Protein AF-A0A821JDI3-F1 (afdb_monomer)

Structure (mmCIF, N/CA/C/O backbone):
data_AF-A0A821JDI3-F1
#
_entry.id   AF-A0A821JDI3-F1
#
loop_
_atom_site.group_PDB
_atom_site.id
_atom_site.type_symbol
_atom_site.label_atom_id
_atom_site.label_alt_id
_atom_site.label_comp_id
_atom_site.label_asym_id
_atom_site.label_entity_id
_atom_site.label_seq_id
_atom_site.pdbx_PDB_ins_code
_atom_site.Cartn_x
_atom_site.Cartn_y
_atom_site.Cartn_z
_atom_site.occupancy
_atom_site.B_iso_or_equiv
_atom_site.auth_seq_id
_atom_site.auth_comp_id
_atom_site.auth_asym_id
_atom_site.auth_atom_id
_atom_site.pdbx_PDB_model_num
ATOM 1 N N . GLU A 1 1 ? 17.490 -10.812 -9.935 1.00 85.62 1 GLU A N 1
ATOM 2 C CA . GLU A 1 1 ? 16.497 -11.794 -10.433 1.00 85.62 1 GLU A CA 1
ATOM 3 C C . GLU A 1 1 ? 15.049 -11.310 -10.429 1.00 85.62 1 GLU A C 1
ATOM 5 O O . GLU A 1 1 ? 14.567 -10.957 -11.497 1.00 85.62 1 GLU A O 1
ATOM 10 N N . PHE A 1 2 ? 14.347 -11.215 -9.292 1.00 91.81 2 PHE A N 1
ATOM 11 C CA . PHE A 1 2 ? 12.901 -10.908 -9.297 1.00 91.81 2 PHE A CA 1
ATOM 12 C C . PHE A 1 2 ? 12.524 -9.568 -9.961 1.00 91.81 2 PHE A C 1
ATOM 14 O O . PHE A 1 2 ? 11.747 -9.547 -10.909 1.00 91.81 2 PHE A O 1
ATOM 21 N N . VAL A 1 3 ? 13.094 -8.445 -9.501 1.00 94.00 3 VAL A N 1
ATOM 22 C CA . VAL A 1 3 ? 12.748 -7.106 -10.031 1.00 94.00 3 VAL A CA 1
ATOM 23 C C . VAL A 1 3 ? 13.109 -6.976 -11.513 1.00 94.00 3 VAL A C 1
ATOM 25 O O . VAL A 1 3 ? 12.414 -6.294 -12.255 1.00 94.00 3 VAL A O 1
ATOM 28 N N . LYS A 1 4 ? 14.171 -7.660 -11.953 1.00 94.75 4 LYS A N 1
ATOM 29 C CA . LYS A 1 4 ? 14.569 -7.708 -13.363 1.00 94.75 4 LYS A CA 1
ATOM 30 C C . LYS A 1 4 ? 13.475 -8.371 -14.207 1.00 94.75 4 LYS A C 1
ATOM 32 O O . LYS A 1 4 ? 12.970 -7.734 -15.122 1.00 94.75 4 LYS A O 1
ATOM 37 N N . ARG A 1 5 ? 13.033 -9.573 -13.817 1.00 95.62 5 ARG A N 1
ATOM 38 C CA . ARG A 1 5 ? 11.933 -10.288 -14.490 1.00 95.62 5 ARG A CA 1
ATOM 39 C C . ARG A 1 5 ? 10.627 -9.500 -14.478 1.00 95.62 5 ARG A C 1
ATOM 41 O O . ARG A 1 5 ? 9.938 -9.438 -15.487 1.00 95.62 5 ARG A O 1
ATOM 48 N N . LEU A 1 6 ? 10.303 -8.853 -13.357 1.00 94.31 6 LEU A N 1
ATOM 49 C CA . LEU A 1 6 ? 9.137 -7.972 -13.266 1.00 94.31 6 LEU A CA 1
ATOM 50 C C . LEU A 1 6 ? 9.202 -6.864 -14.325 1.00 94.31 6 LEU A C 1
ATOM 52 O O . LEU A 1 6 ? 8.225 -6.632 -15.029 1.00 94.31 6 LEU A O 1
ATOM 56 N N . ARG A 1 7 ? 10.351 -6.193 -14.451 1.00 95.19 7 ARG A N 1
ATOM 57 C CA . ARG A 1 7 ? 10.542 -5.123 -15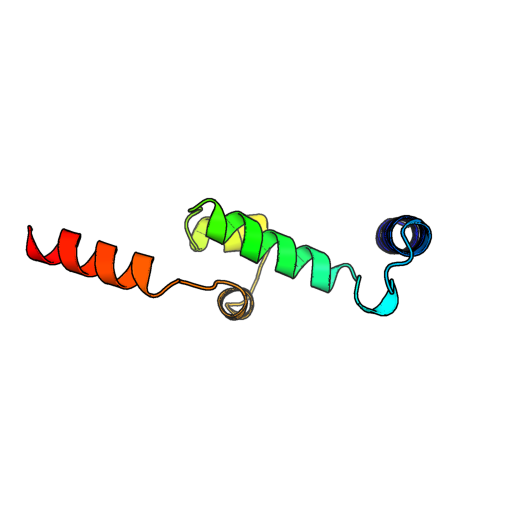.437 1.00 95.19 7 ARG A CA 1
ATOM 58 C C . ARG A 1 7 ? 10.456 -5.633 -16.870 1.00 95.19 7 ARG A C 1
ATOM 60 O O . ARG A 1 7 ? 9.835 -4.960 -17.680 1.00 95.19 7 ARG A O 1
ATOM 67 N N . GLU A 1 8 ? 11.021 -6.802 -17.164 1.00 96.31 8 GLU A N 1
ATOM 68 C CA . GLU A 1 8 ? 10.931 -7.442 -18.486 1.00 96.31 8 GLU A CA 1
ATOM 69 C C . GLU A 1 8 ? 9.470 -7.708 -18.877 1.00 96.31 8 GLU A C 1
ATOM 71 O O . GLU A 1 8 ? 9.036 -7.310 -19.958 1.00 96.31 8 GLU A O 1
ATOM 76 N N . VAL A 1 9 ? 8.683 -8.291 -17.966 1.00 95.56 9 VAL A N 1
ATOM 77 C CA . VAL A 1 9 ? 7.252 -8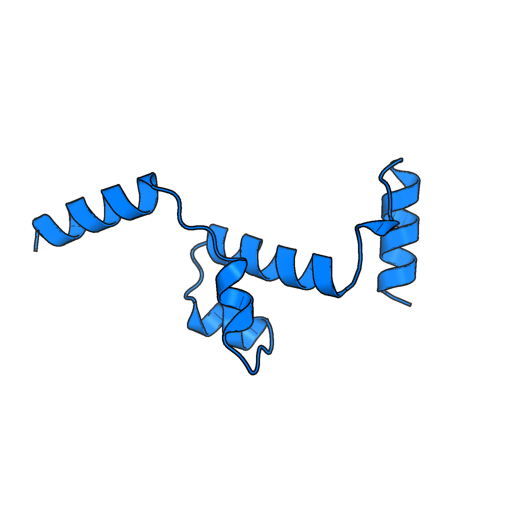.548 -18.189 1.00 95.56 9 VAL A CA 1
ATOM 78 C C . VAL A 1 9 ? 6.485 -7.240 -18.376 1.00 95.56 9 VAL A C 1
ATOM 80 O O . VAL A 1 9 ? 5.768 -7.091 -19.358 1.00 95.56 9 VAL A O 1
ATOM 83 N N . VAL A 1 10 ? 6.665 -6.258 -17.490 1.00 94.75 10 VAL A N 1
ATOM 84 C CA . VAL A 1 10 ? 5.996 -4.948 -17.595 1.00 94.75 10 VAL A CA 1
ATOM 85 C C . VAL A 1 10 ? 6.342 -4.250 -18.918 1.00 94.75 10 VAL A C 1
ATOM 87 O O . VAL A 1 10 ? 5.450 -3.732 -19.591 1.00 94.75 10 VAL A O 1
ATOM 90 N N . SER A 1 11 ? 7.609 -4.298 -19.337 1.00 96.12 11 SER A N 1
ATOM 91 C CA . SE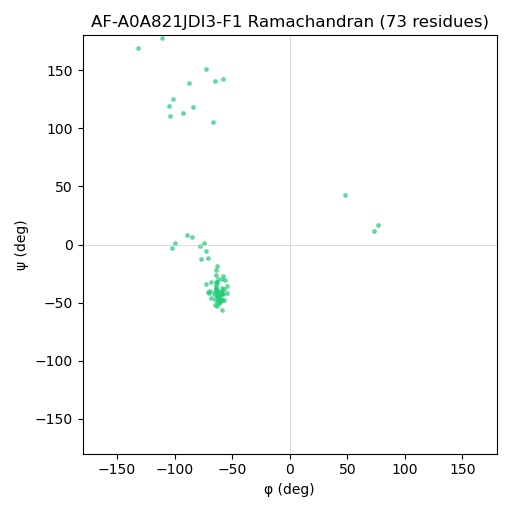R A 1 11 ? 8.055 -3.753 -20.622 1.00 96.12 11 SER A CA 1
ATOM 92 C C . SER A 1 11 ? 7.436 -4.470 -21.822 1.00 96.12 11 SER A C 1
ATOM 94 O O . SER A 1 11 ? 7.116 -3.803 -22.803 1.00 96.12 11 SER A O 1
ATOM 96 N N . SER A 1 12 ? 7.199 -5.785 -21.751 1.00 96.81 12 SER A N 1
ATOM 97 C CA . SER A 1 12 ? 6.515 -6.521 -22.830 1.00 96.81 12 SER A CA 1
ATOM 98 C C . SER A 1 12 ? 5.063 -6.080 -23.059 1.00 96.81 12 SER A C 1
ATOM 100 O O . SER A 1 12 ? 4.553 -6.225 -24.164 1.00 96.81 12 SER A O 1
ATOM 102 N N . PHE A 1 13 ? 4.423 -5.462 -22.060 1.00 96.25 13 PHE A N 1
ATOM 103 C CA . PHE A 1 13 ? 3.091 -4.857 -22.183 1.00 96.25 13 PHE A CA 1
ATOM 104 C C . PHE A 1 13 ? 3.126 -3.385 -22.631 1.00 96.25 13 PHE A C 1
ATOM 106 O O . PHE A 1 13 ? 2.101 -2.708 -22.592 1.00 96.25 13 PHE A O 1
ATOM 113 N N . GLY A 1 14 ? 4.292 -2.854 -23.020 1.00 95.88 14 GLY A N 1
ATOM 114 C CA . GLY A 1 14 ? 4.449 -1.449 -23.415 1.00 95.88 14 GLY A CA 1
ATOM 115 C C . GLY A 1 14 ? 4.389 -0.458 -22.246 1.00 95.88 14 GLY A C 1
ATOM 116 O O . GLY A 1 14 ? 4.297 0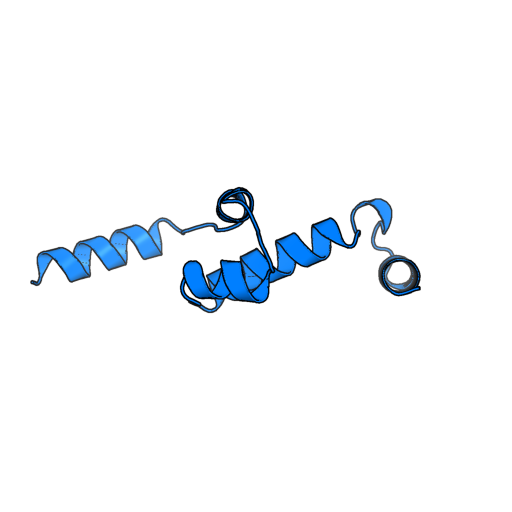.749 -22.459 1.00 95.88 14 GLY A O 1
ATOM 117 N N . ILE A 1 15 ? 4.452 -0.942 -21.003 1.00 95.06 15 ILE A N 1
ATOM 118 C CA . ILE A 1 15 ? 4.436 -0.102 -19.805 1.00 95.06 15 ILE A CA 1
ATOM 119 C C . ILE A 1 15 ? 5.872 0.319 -19.467 1.00 95.06 15 ILE A C 1
ATOM 121 O O . ILE A 1 15 ? 6.810 -0.481 -19.523 1.00 95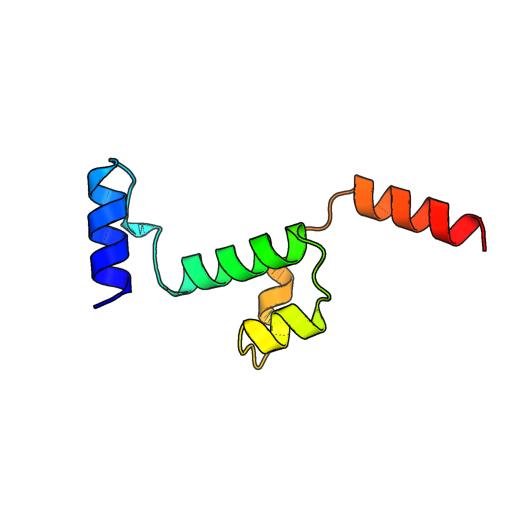.06 15 ILE A O 1
ATOM 125 N N . ASN A 1 16 ? 6.059 1.580 -19.064 1.00 94.25 16 ASN A N 1
ATOM 126 C CA . ASN A 1 16 ? 7.368 2.072 -18.639 1.00 94.25 16 ASN A CA 1
ATOM 127 C C . ASN A 1 16 ? 7.817 1.383 -17.337 1.00 94.25 16 ASN A C 1
ATOM 129 O O . ASN A 1 16 ? 7.352 1.696 -16.238 1.00 94.25 16 ASN A O 1
ATOM 133 N N . SER A 1 17 ? 8.770 0.461 -17.463 1.00 94.12 17 SER A N 1
ATOM 134 C CA . SER A 1 17 ? 9.284 -0.359 -16.366 1.00 94.12 17 SER A CA 1
ATOM 135 C C . SER A 1 17 ? 10.142 0.413 -15.355 1.00 94.12 17 SER A C 1
ATOM 137 O O . SER A 1 17 ? 10.380 -0.089 -14.254 1.00 94.12 17 SER A O 1
ATOM 139 N N . SER A 1 18 ? 10.543 1.654 -15.657 1.00 91.81 18 SER A N 1
ATOM 140 C CA . SER A 1 18 ? 11.333 2.503 -14.750 1.00 91.81 18 SER A CA 1
ATOM 141 C C . SER A 1 18 ? 10.587 2.828 -13.454 1.00 91.81 18 SER A C 1
ATOM 143 O O . SER A 1 18 ? 11.207 2.956 -12.399 1.00 91.81 18 SER A O 1
ATOM 145 N N . PHE A 1 19 ? 9.252 2.884 -13.509 1.00 90.12 19 PHE A N 1
ATOM 146 C CA . PHE A 1 19 ? 8.406 3.117 -12.335 1.00 90.12 19 PHE A CA 1
ATOM 147 C C . PHE A 1 19 ? 8.251 1.879 -11.440 1.00 90.12 19 PHE A C 1
ATOM 149 O O . PHE A 1 19 ? 7.809 1.996 -10.296 1.00 90.12 19 PHE A O 1
ATOM 156 N N . TYR A 1 20 ? 8.651 0.698 -11.921 1.00 92.38 20 TYR A N 1
ATOM 157 C CA . TYR A 1 20 ? 8.455 -0.570 -11.230 1.00 92.38 20 TYR A CA 1
ATOM 158 C C . TYR A 1 20 ? 9.768 -1.043 -10.603 1.00 92.38 20 TYR A C 1
ATOM 160 O O . TYR A 1 20 ? 10.740 -1.419 -11.258 1.00 92.38 20 TYR A O 1
ATOM 168 N N . SER A 1 21 ? 9.803 -1.004 -9.279 1.00 93.25 21 SER A N 1
ATOM 169 C CA . SER A 1 21 ? 10.881 -1.492 -8.420 1.00 93.25 21 SER A CA 1
ATOM 170 C C . SER A 1 21 ? 10.321 -2.363 -7.294 1.00 93.25 21 SER A C 1
ATOM 172 O O . SER A 1 21 ? 9.116 -2.362 -7.027 1.00 93.25 21 SER A O 1
ATOM 174 N N . GLY A 1 22 ? 11.197 -3.057 -6.564 1.00 91.94 22 GLY A N 1
ATOM 175 C CA . GLY A 1 22 ? 10.785 -3.774 -5.352 1.00 91.94 22 GLY A CA 1
ATOM 176 C C . GLY A 1 22 ? 10.073 -2.863 -4.341 1.00 91.94 22 GLY A C 1
ATOM 177 O O . GLY A 1 22 ? 9.093 -3.276 -3.726 1.00 91.94 22 GLY A O 1
ATOM 178 N N . HIS A 1 23 ? 10.498 -1.598 -4.234 1.00 90.75 23 HIS A N 1
ATOM 179 C CA . HIS A 1 23 ? 9.843 -0.607 -3.375 1.00 90.75 23 HIS A CA 1
ATOM 180 C C . HIS A 1 23 ? 8.422 -0.283 -3.844 1.00 90.75 23 HIS A C 1
ATOM 182 O O . HIS A 1 23 ? 7.492 -0.338 -3.044 1.00 90.75 23 HIS A O 1
ATOM 188 N N . SER A 1 24 ? 8.227 -0.029 -5.144 1.00 92.06 24 SER A N 1
ATOM 189 C CA . SER A 1 24 ? 6.889 0.229 -5.705 1.00 92.06 24 SER A CA 1
ATOM 190 C C . SER A 1 24 ? 5.927 -0.943 -5.480 1.00 92.06 24 SER A C 1
ATOM 192 O O . SER A 1 24 ? 4.766 -0.734 -5.138 1.00 92.06 24 SER A O 1
ATOM 194 N N . LEU A 1 25 ? 6.424 -2.182 -5.575 1.00 91.31 25 LEU A N 1
ATOM 195 C CA . LEU A 1 25 ? 5.619 -3.373 -5.335 1.00 91.31 25 LEU A CA 1
ATOM 196 C C . LEU A 1 25 ? 5.241 -3.497 -3.855 1.00 91.31 25 LEU A C 1
ATOM 198 O O 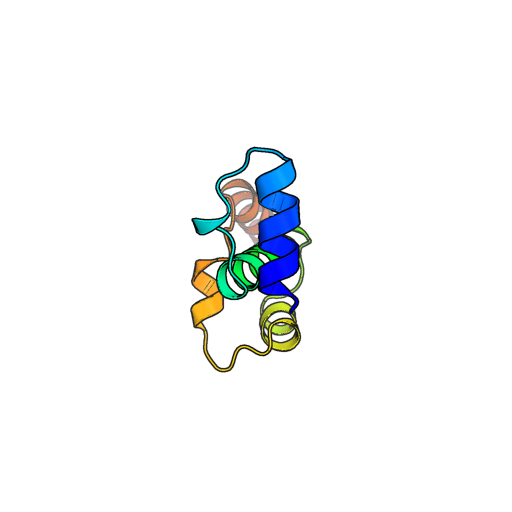. LEU A 1 25 ? 4.103 -3.825 -3.533 1.00 91.31 25 LEU A O 1
ATOM 202 N N . ARG A 1 26 ? 6.170 -3.175 -2.946 1.00 92.19 26 ARG A N 1
ATOM 203 C CA . ARG A 1 26 ? 5.908 -3.155 -1.501 1.00 92.19 26 ARG A CA 1
ATOM 204 C C . ARG A 1 26 ? 4.874 -2.091 -1.124 1.00 92.19 26 ARG A C 1
ATOM 206 O O . ARG A 1 26 ? 4.022 -2.356 -0.281 1.00 92.19 26 ARG A O 1
ATOM 213 N N . ILE A 1 27 ? 4.911 -0.923 -1.768 1.00 92.69 27 ILE A N 1
ATOM 214 C CA . ILE A 1 27 ? 3.862 0.101 -1.647 1.00 92.69 27 ILE A CA 1
ATOM 215 C C . ILE A 1 27 ? 2.522 -0.458 -2.133 1.00 92.69 27 ILE A C 1
ATOM 217 O O . ILE A 1 27 ? 1.536 -0.401 -1.401 1.00 92.69 27 ILE A O 1
ATOM 221 N N . GLY A 1 28 ? 2.495 -1.056 -3.328 1.00 93.12 28 GLY A N 1
ATOM 222 C CA . GLY A 1 28 ? 1.289 -1.661 -3.894 1.00 93.12 28 GLY A CA 1
ATOM 223 C C . GLY A 1 28 ? 0.684 -2.742 -2.993 1.00 93.12 28 GLY A C 1
ATOM 224 O O . GLY A 1 28 ? -0.536 -2.792 -2.832 1.00 93.12 28 GLY A O 1
ATOM 225 N N . ALA A 1 29 ? 1.520 -3.548 -2.335 1.00 93.75 29 ALA A N 1
ATOM 226 C CA . ALA A 1 29 ? 1.080 -4.539 -1.356 1.00 93.75 29 ALA A CA 1
ATOM 227 C C . ALA A 1 29 ? 0.404 -3.891 -0.134 1.00 93.75 29 ALA A C 1
ATOM 229 O O . ALA A 1 29 ? -0.665 -4.341 0.277 1.00 93.75 29 ALA A O 1
ATOM 230 N N . VAL A 1 30 ? 0.972 -2.804 0.408 1.00 95.56 30 VAL A N 1
ATOM 231 C CA . VAL A 1 30 ? 0.363 -2.039 1.514 1.00 95.56 30 VAL A CA 1
ATOM 232 C C . VAL A 1 30 ? -0.996 -1.475 1.101 1.00 95.56 30 VAL A C 1
ATOM 234 O O . VAL A 1 30 ? -1.982 -1.670 1.811 1.00 95.56 30 VAL A O 1
ATOM 237 N N . SER A 1 31 ? -1.072 -0.823 -0.061 1.00 94.00 31 SER A N 1
ATOM 238 C CA . SER A 1 31 ? -2.318 -0.237 -0.562 1.00 94.00 31 SER A CA 1
ATOM 239 C C . SER A 1 31 ? -3.390 -1.296 -0.843 1.00 94.00 31 SER A C 1
ATOM 241 O O . SER A 1 31 ? -4.563 -1.068 -0.556 1.00 94.00 31 SER A O 1
ATOM 243 N N . THR A 1 32 ? -3.005 -2.461 -1.367 1.00 94.38 32 THR A N 1
ATOM 244 C CA . THR A 1 32 ? -3.931 -3.573 -1.640 1.00 94.38 32 THR A CA 1
ATOM 245 C C . THR A 1 32 ? -4.469 -4.179 -0.346 1.00 94.38 32 THR A C 1
ATOM 247 O O . THR A 1 32 ? -5.678 -4.345 -0.210 1.00 94.38 32 THR A O 1
ATOM 250 N N . ALA A 1 33 ? -3.602 -4.441 0.636 1.00 94.06 33 ALA A N 1
ATOM 251 C CA . ALA A 1 33 ? -4.016 -4.969 1.933 1.00 94.06 33 ALA A CA 1
ATOM 252 C C . ALA A 1 33 ? -4.947 -3.998 2.681 1.00 94.06 33 ALA A C 1
ATOM 254 O O . ALA A 1 33 ? -5.953 -4.420 3.247 1.00 94.06 33 ALA A O 1
ATOM 255 N N . ALA A 1 34 ? -4.660 -2.693 2.624 1.00 92.94 34 ALA A N 1
ATOM 256 C CA . ALA A 1 34 ? -5.530 -1.671 3.201 1.00 92.94 34 ALA A CA 1
ATOM 257 C C . ALA A 1 34 ? -6.915 -1.646 2.536 1.00 92.94 34 ALA A C 1
ATOM 259 O O . ALA A 1 34 ? -7.927 -1.611 3.232 1.00 92.94 34 ALA A O 1
ATOM 260 N N . LYS A 1 35 ? -6.975 -1.719 1.199 1.00 90.50 35 LYS A N 1
ATOM 261 C CA . LYS A 1 35 ? -8.245 -1.798 0.454 1.00 90.50 35 LYS A CA 1
ATOM 262 C C . LYS A 1 35 ? -9.042 -3.064 0.767 1.00 90.50 35 LYS A C 1
ATOM 264 O O . LYS A 1 35 ? -10.264 -3.015 0.767 1.00 90.50 35 LYS A O 1
ATOM 269 N N . ALA A 1 36 ? -8.361 -4.169 1.060 1.00 91.75 36 ALA A N 1
ATOM 270 C CA . ALA A 1 36 ? -8.984 -5.410 1.514 1.00 91.75 36 ALA A CA 1
ATOM 271 C C . ALA A 1 36 ? -9.461 -5.356 2.982 1.00 91.75 36 ALA A C 1
ATOM 273 O O . ALA A 1 36 ? -9.972 -6.349 3.492 1.00 91.75 36 ALA A O 1
ATOM 274 N N . GLY A 1 37 ? -9.297 -4.222 3.672 1.00 90.56 37 GLY A N 1
ATOM 275 C CA . GLY A 1 37 ? -9.759 -4.037 5.047 1.00 90.56 37 GLY A CA 1
ATOM 276 C C . GLY A 1 37 ? -8.874 -4.705 6.097 1.00 90.56 37 GLY A C 1
ATOM 277 O O . GLY A 1 37 ? -9.314 -4.884 7.232 1.00 90.56 37 GLY A O 1
ATOM 278 N N . LEU A 1 38 ? -7.633 -5.081 5.757 1.00 93.44 38 LEU A N 1
ATOM 279 C CA . LEU A 1 38 ? -6.731 -5.659 6.749 1.00 93.44 38 LEU A CA 1
ATOM 280 C C . LEU A 1 38 ? -6.398 -4.623 7.834 1.00 93.44 38 LEU A C 1
ATOM 282 O O . LEU A 1 38 ? -6.122 -3.459 7.519 1.00 93.44 38 LEU A O 1
ATOM 286 N N . PRO A 1 39 ? -6.325 -5.042 9.108 1.00 92.94 39 PRO A N 1
ATOM 287 C CA . PRO A 1 39 ? -5.881 -4.165 10.178 1.00 92.94 39 PRO A CA 1
ATOM 288 C C . PRO A 1 39 ? -4.471 -3.613 9.935 1.00 92.94 39 PRO A C 1
ATOM 290 O O . PRO A 1 39 ? -3.566 -4.326 9.498 1.00 92.94 39 PRO A O 1
ATOM 293 N N . ILE A 1 40 ? -4.253 -2.349 10.306 1.00 92.62 40 ILE A N 1
ATOM 294 C CA . ILE A 1 40 ? -2.979 -1.630 10.118 1.00 92.62 40 ILE A CA 1
ATOM 295 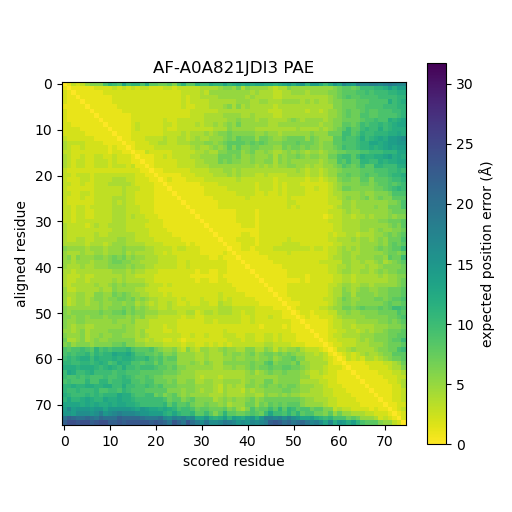C C . ILE A 1 40 ? -1.790 -2.391 10.732 1.00 92.62 40 ILE A C 1
ATOM 297 O O . ILE A 1 40 ? -0.732 -2.491 10.107 1.00 92.62 40 ILE A O 1
ATOM 301 N N . TYR A 1 41 ? -1.959 -2.971 11.927 1.00 94.00 41 TYR A N 1
ATOM 302 C CA . TYR A 1 41 ? -0.897 -3.738 12.588 1.00 94.00 41 TYR A CA 1
ATOM 303 C C . TYR A 1 41 ? -0.508 -4.990 11.786 1.00 94.00 41 TYR A C 1
ATOM 305 O O . TYR A 1 41 ? 0.673 -5.326 11.703 1.00 94.00 41 TYR A O 1
ATOM 313 N N . LEU A 1 42 ? -1.478 -5.646 11.141 1.00 95.81 42 LEU A N 1
ATOM 314 C CA . LEU A 1 42 ? -1.233 -6.830 10.325 1.00 95.81 42 LEU A CA 1
ATOM 315 C C . LEU A 1 42 ? -0.474 -6.451 9.051 1.00 95.81 42 LEU A C 1
ATOM 317 O O . LEU A 1 42 ? 0.503 -7.109 8.702 1.00 95.81 42 LEU A O 1
ATOM 321 N N . ILE A 1 43 ? -0.840 -5.335 8.413 1.00 95.38 43 ILE A N 1
ATOM 322 C CA . ILE A 1 43 ? -0.117 -4.785 7.254 1.00 95.38 43 ILE A CA 1
ATOM 323 C C . ILE A 1 43 ? 1.342 -4.469 7.614 1.00 95.38 43 ILE A C 1
ATOM 325 O O . ILE A 1 43 ? 2.252 -4.751 6.829 1.00 95.38 43 ILE A O 1
ATOM 329 N N . LYS A 1 44 ? 1.589 -3.928 8.815 1.00 95.06 44 LYS A N 1
ATOM 330 C CA . LYS A 1 44 ? 2.946 -3.661 9.313 1.00 95.06 44 LYS A CA 1
ATOM 331 C C . LYS A 1 44 ? 3.775 -4.945 9.422 1.00 95.06 44 LYS A C 1
ATOM 333 O O . LYS A 1 44 ? 4.909 -4.969 8.937 1.00 95.06 44 LYS A O 1
ATOM 338 N N . ILE A 1 45 ? 3.201 -5.993 10.021 1.00 95.62 45 ILE A N 1
ATOM 339 C CA . ILE A 1 45 ? 3.845 -7.305 10.213 1.00 95.62 45 ILE A CA 1
ATOM 340 C C . ILE A 1 45 ? 4.114 -7.973 8.861 1.00 95.62 45 ILE A C 1
ATOM 342 O O . ILE A 1 45 ? 5.260 -8.314 8.569 1.00 95.62 45 ILE A O 1
ATOM 346 N N . LEU A 1 46 ? 3.092 -8.087 8.005 1.00 93.06 46 LEU A N 1
ATOM 347 C CA . LEU A 1 46 ? 3.198 -8.684 6.667 1.00 93.06 46 LEU A CA 1
ATOM 348 C C . LEU A 1 46 ? 4.243 -7.968 5.814 1.00 93.06 46 LEU A C 1
ATOM 350 O O . LEU A 1 46 ? 5.062 -8.588 5.138 1.00 93.06 46 LEU A O 1
ATOM 354 N N . GLY A 1 47 ? 4.239 -6.641 5.881 1.00 91.19 47 GLY A N 1
ATOM 355 C CA . GLY A 1 47 ? 5.192 -5.817 5.169 1.00 91.19 47 GLY A CA 1
ATOM 356 C C . GLY A 1 47 ? 6.564 -5.749 5.826 1.00 91.19 47 GLY A C 1
ATOM 357 O O . GLY A 1 47 ? 7.409 -5.071 5.257 1.00 91.19 47 GLY A O 1
ATOM 358 N N . ARG A 1 48 ? 6.812 -6.385 6.984 1.00 93.94 48 ARG A N 1
ATOM 359 C CA . ARG A 1 48 ? 8.079 -6.328 7.748 1.00 93.94 48 ARG A CA 1
ATOM 360 C C . ARG A 1 48 ? 8.590 -4.894 7.931 1.00 93.94 48 ARG A C 1
ATOM 362 O O . ARG A 1 48 ? 9.765 -4.595 7.700 1.00 93.94 48 ARG A O 1
ATOM 369 N N . TRP A 1 49 ? 7.682 -3.973 8.237 1.00 92.69 49 TRP A N 1
ATOM 370 C CA . TRP A 1 49 ? 8.009 -2.562 8.417 1.00 92.69 49 TRP A CA 1
ATOM 371 C C . TRP A 1 49 ? 8.505 -2.315 9.841 1.00 92.69 49 TRP A C 1
ATOM 373 O O . TRP A 1 49 ? 7.765 -2.502 10.805 1.00 92.69 49 TRP A O 1
ATOM 383 N N . SER A 1 50 ? 9.751 -1.860 9.969 1.00 92.62 50 SER A N 1
ATOM 384 C CA . SER A 1 50 ? 10.312 -1.439 11.257 1.00 92.62 50 SER A CA 1
ATOM 385 C C . SER A 1 50 ? 9.721 -0.107 11.729 1.00 92.62 50 SER A C 1
ATOM 387 O O . SER A 1 50 ? 9.495 0.084 12.921 1.00 92.62 50 SER A O 1
ATOM 389 N N . SER A 1 51 ? 9.413 0.795 10.794 1.00 93.00 51 SER A N 1
ATOM 390 C CA . SER A 1 51 ? 8.870 2.127 11.066 1.00 93.00 51 SER A CA 1
ATOM 391 C C . SER A 1 51 ? 7.414 2.282 10.619 1.00 93.00 51 SER A C 1
ATOM 393 O O . SER A 1 51 ? 6.812 1.387 10.029 1.00 93.00 51 SER A O 1
ATOM 395 N N . GLU A 1 52 ? 6.845 3.454 10.890 1.00 93.69 52 GLU A N 1
ATOM 396 C CA . GLU A 1 52 ? 5.477 3.835 10.517 1.00 93.69 52 GLU A CA 1
ATOM 397 C C . GLU A 1 52 ? 5.375 4.400 9.085 1.00 93.69 52 GLU A C 1
ATOM 399 O O . GLU A 1 52 ? 4.307 4.838 8.662 1.00 93.69 52 GLU A O 1
ATOM 404 N N . ALA A 1 53 ? 6.463 4.374 8.301 1.00 91.69 53 ALA A N 1
ATOM 405 C CA . ALA A 1 53 ? 6.514 4.978 6.966 1.00 91.69 53 ALA A CA 1
ATOM 406 C C . ALA A 1 53 ? 5.453 4.430 5.991 1.00 91.69 53 ALA A C 1
ATOM 408 O O . ALA A 1 53 ? 5.029 5.154 5.089 1.00 91.69 53 ALA A O 1
ATOM 409 N N . TYR A 1 54 ? 5.009 3.185 6.194 1.00 92.62 54 TYR A N 1
ATOM 410 C CA . TYR A 1 54 ? 3.980 2.523 5.390 1.00 92.62 54 TYR A CA 1
ATOM 411 C C . TYR A 1 54 ? 2.608 3.199 5.474 1.00 92.62 54 TYR A C 1
ATOM 413 O O . TYR A 1 54 ? 1.833 3.113 4.523 1.00 92.62 54 TYR A O 1
ATOM 421 N N . ARG A 1 55 ? 2.313 3.910 6.572 1.00 92.62 55 ARG A N 1
ATOM 422 C CA . ARG A 1 55 ? 1.019 4.578 6.778 1.00 92.62 55 ARG A CA 1
ATOM 423 C C . ARG A 1 55 ? 0.702 5.601 5.692 1.00 92.62 55 ARG A C 1
ATOM 425 O O . ARG A 1 55 ? -0.457 5.764 5.344 1.00 92.62 55 ARG A O 1
ATOM 432 N N . ARG A 1 56 ? 1.725 6.227 5.099 1.00 91.94 56 ARG A N 1
ATOM 433 C CA . ARG A 1 56 ? 1.561 7.189 3.993 1.00 91.94 56 ARG A CA 1
ATOM 434 C C . ARG A 1 56 ? 0.963 6.572 2.725 1.00 91.94 56 ARG A C 1
ATOM 436 O O . ARG A 1 56 ? 0.481 7.303 1.872 1.00 91.94 56 ARG A O 1
ATOM 443 N N . TYR A 1 57 ? 1.000 5.247 2.596 1.00 90.75 57 TYR A N 1
ATOM 444 C CA . TYR A 1 57 ? 0.455 4.517 1.448 1.00 90.75 57 TYR A CA 1
ATOM 445 C C . TYR A 1 57 ? -0.930 3.914 1.719 1.00 90.75 57 TYR A C 1
ATOM 447 O O . TYR A 1 57 ? -1.498 3.246 0.850 1.00 90.75 57 TYR A O 1
ATOM 455 N N . ILE A 1 58 ? -1.469 4.141 2.919 1.00 89.69 58 ILE A N 1
ATOM 456 C CA . ILE A 1 58 ? -2.828 3.772 3.299 1.00 89.69 58 ILE A CA 1
ATOM 457 C C . ILE A 1 58 ? -3.713 4.985 3.018 1.00 89.69 58 ILE A C 1
ATOM 459 O O . ILE A 1 58 ? -3.579 6.026 3.655 1.00 89.69 58 ILE A O 1
ATOM 463 N N . SER A 1 59 ? -4.610 4.849 2.045 1.00 85.19 59 SER A N 1
ATOM 464 C CA . SER A 1 59 ? -5.608 5.869 1.733 1.00 85.19 59 SER A CA 1
ATOM 465 C C . SER A 1 59 ? -6.947 5.452 2.326 1.00 85.19 59 SER A C 1
ATOM 467 O O . SER A 1 59 ? -7.428 4.351 2.056 1.00 85.19 59 SER A O 1
ATOM 469 N N . VAL A 1 60 ? -7.534 6.327 3.141 1.00 84.12 60 VAL A N 1
ATOM 470 C CA . VAL A 1 60 ? -8.885 6.163 3.684 1.00 84.12 60 VAL A CA 1
ATOM 471 C C . VAL A 1 60 ? -9.797 7.114 2.919 1.00 84.12 60 VAL A C 1
ATOM 473 O O . VAL A 1 60 ? -9.567 8.322 2.920 1.00 84.12 60 VAL A O 1
ATOM 476 N N . SER A 1 61 ? -10.809 6.584 2.233 1.00 85.12 61 SER A N 1
ATOM 477 C CA . SER A 1 61 ? -11.763 7.416 1.498 1.00 85.12 61 SER A CA 1
ATOM 478 C C . SER A 1 61 ? -12.705 8.150 2.454 1.00 85.12 61 SER A C 1
ATOM 480 O O . SER A 1 61 ? -13.062 7.634 3.516 1.00 85.12 61 SER A O 1
ATOM 482 N N . SER A 1 62 ? -13.192 9.324 2.045 1.00 87.75 62 SER A N 1
ATOM 483 C CA . SER A 1 62 ? -14.171 10.101 2.820 1.00 87.75 62 SER A CA 1
ATOM 484 C C . SER A 1 62 ? -15.440 9.305 3.138 1.00 87.75 62 SER A C 1
ATOM 486 O O . SER A 1 62 ? -16.037 9.493 4.193 1.00 87.75 62 SER A O 1
ATOM 488 N N . SER A 1 63 ? -15.824 8.368 2.265 1.00 86.75 63 SER A N 1
ATOM 489 C CA . SER A 1 63 ? -16.947 7.455 2.499 1.00 86.75 63 SER A CA 1
ATOM 490 C C . SER A 1 63 ? -16.727 6.534 3.701 1.00 86.75 63 SER A C 1
ATOM 492 O O . SER A 1 63 ? -17.650 6.341 4.485 1.00 86.75 63 SER A O 1
ATOM 494 N N . ILE A 1 64 ? -15.511 6.007 3.890 1.00 86.75 64 ILE A N 1
ATOM 495 C CA . ILE A 1 64 ? -15.175 5.167 5.049 1.00 86.75 64 ILE A CA 1
ATOM 496 C C . ILE A 1 64 ? -15.251 5.999 6.328 1.00 86.75 64 ILE A C 1
ATOM 498 O O . ILE A 1 64 ? -15.815 5.541 7.317 1.00 86.75 64 ILE A O 1
ATOM 502 N N . ILE A 1 65 ? -14.735 7.231 6.297 1.00 89.94 65 ILE A N 1
ATOM 503 C CA . ILE A 1 65 ? -14.776 8.150 7.443 1.00 89.94 65 ILE A CA 1
ATOM 504 C C . ILE A 1 65 ? -16.227 8.481 7.808 1.00 89.94 65 ILE A C 1
ATOM 506 O O . ILE A 1 65 ? -16.611 8.379 8.970 1.00 89.94 65 ILE A O 1
ATOM 510 N N . SER A 1 66 ? -17.047 8.825 6.812 1.00 92.19 66 SER A N 1
ATOM 511 C CA . SER A 1 66 ? -18.466 9.129 7.008 1.00 92.19 66 SER A CA 1
ATOM 512 C C . SER A 1 66 ? -19.232 7.928 7.568 1.00 92.19 66 SER A C 1
ATOM 514 O O . SER A 1 66 ? -19.968 8.071 8.542 1.00 92.19 66 SER A O 1
ATOM 516 N N . ASN A 1 67 ? -19.005 6.728 7.028 1.00 90.38 67 ASN A N 1
ATOM 517 C CA . ASN A 1 67 ? -19.631 5.510 7.536 1.00 90.38 67 ASN A CA 1
ATOM 518 C C . ASN A 1 67 ? -19.202 5.199 8.979 1.00 90.38 67 ASN A C 1
ATOM 520 O O . ASN A 1 67 ? -20.039 4.880 9.818 1.00 90.38 67 ASN A O 1
ATOM 524 N N . ALA A 1 68 ? -17.910 5.338 9.291 1.00 90.12 68 ALA A N 1
ATOM 525 C CA . ALA A 1 68 ? -17.405 5.143 10.646 1.00 90.12 68 ALA A CA 1
ATOM 526 C C . ALA A 1 68 ? -18.061 6.119 11.638 1.00 90.12 68 ALA A C 1
ATOM 528 O O . ALA A 1 68 ? -18.480 5.698 12.714 1.00 90.12 68 ALA A O 1
ATOM 529 N N . PHE A 1 69 ? -18.211 7.392 11.260 1.00 93.75 69 PHE A N 1
ATOM 530 C CA . PHE A 1 69 ? -18.902 8.394 12.074 1.00 93.75 69 PHE A CA 1
ATOM 531 C C . PHE A 1 69 ? -20.364 8.008 12.356 1.00 93.75 69 PHE A C 1
ATOM 533 O O . PHE A 1 69 ? -20.793 8.038 13.507 1.00 93.75 69 PHE A O 1
ATOM 540 N N . LEU A 1 70 ? -21.108 7.575 11.331 1.00 94.50 70 LEU A N 1
ATOM 541 C CA . LEU A 1 70 ? -22.508 7.146 11.476 1.00 94.50 70 LEU A CA 1
ATOM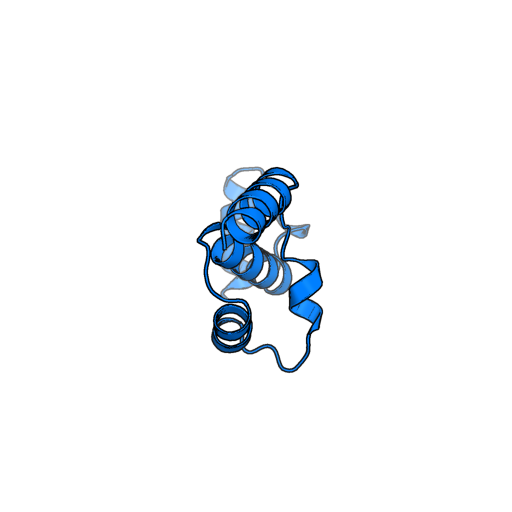 542 C C . LEU A 1 70 ? -22.678 5.902 12.355 1.00 94.50 70 LEU A C 1
ATOM 544 O O . LEU A 1 70 ? -23.708 5.742 13.006 1.00 94.50 70 LEU A O 1
ATOM 548 N N . LEU A 1 71 ? -21.705 4.991 12.342 1.00 94.44 71 LEU A N 1
ATOM 549 C CA . LEU A 1 71 ? -21.718 3.818 13.215 1.00 94.44 71 LEU A CA 1
ATOM 550 C C . LEU A 1 71 ? -21.451 4.216 14.669 1.00 94.44 71 LEU A C 1
ATOM 552 O O . LEU A 1 71 ? -22.126 3.716 15.562 1.00 94.44 71 LEU A O 1
ATOM 556 N N . MET A 1 72 ? -20.516 5.140 14.900 1.00 91.69 72 MET A N 1
ATOM 557 C CA . MET A 1 72 ? -20.189 5.626 16.244 1.00 91.69 72 MET A CA 1
ATOM 558 C C . MET A 1 72 ? -21.319 6.447 16.873 1.00 91.69 72 MET A C 1
ATOM 560 O O . MET A 1 72 ? -21.499 6.376 18.079 1.00 91.69 72 M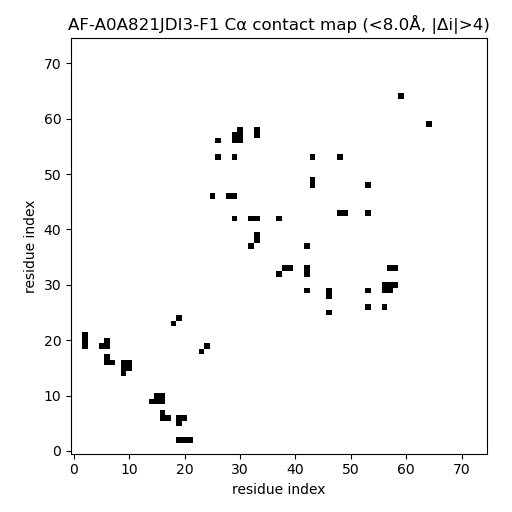ET A O 1
ATOM 564 N N . SER A 1 73 ? -22.110 7.185 16.086 1.00 91.56 73 SER A N 1
ATOM 565 C CA . SER A 1 73 ? -23.238 7.974 16.608 1.00 91.56 73 SER A CA 1
ATOM 566 C C . SER A 1 73 ? -24.450 7.136 17.040 1.00 91.56 73 SER A C 1
ATOM 568 O O . SER A 1 73 ? -25.443 7.697 17.494 1.00 91.56 73 SER A O 1
ATOM 570 N N . LYS A 1 74 ? -24.425 5.820 16.800 1.00 81.44 74 LYS A N 1
ATOM 571 C CA . LYS A 1 74 ? -25.498 4.872 17.153 1.00 81.44 74 LYS A CA 1
ATOM 572 C C . LYS A 1 74 ? -25.187 4.046 18.405 1.00 81.44 74 LYS A C 1
ATOM 574 O O . LYS A 1 74 ? -26.017 3.222 18.784 1.00 81.44 74 LYS A O 1
ATOM 579 N N . ILE A 1 75 ? -23.995 4.222 18.972 1.00 65.38 75 ILE A N 1
ATOM 580 C CA . ILE A 1 75 ? -23.538 3.610 20.225 1.00 65.38 75 ILE A CA 1
ATOM 581 C C . ILE A 1 75 ? -23.852 4.586 21.356 1.00 65.38 75 ILE A C 1
ATOM 583 O O . ILE A 1 75 ? -24.329 4.109 22.406 1.00 65.38 75 ILE A O 1
#

pLDDT: mean 92.01, std 4.33, range [65.38, 96.81]

Secondary structure (DSSP, 8-state):
-HHHHHHHHHHHTT--GGG--HHHHHHHHHHHHHHTT--HHHHHHHTT-SSSGGGGG----HHHHHHHHHHHTT-

Foldseek 3Di:
DVLVVVLVVCVVVVHRSVCGDPVNVLLVQLQVCLVVVHDPVVNCVVSVPPDPPSVVSRDDDPVNVVVVVVVVVVD

Mean predicted aligned error: 4.73 Å

InterPro domains:
  IPR011010 DNA breaking-rejoining enzyme, catalytic core [SSF56349] (3-69)
  IPR013762 Integrase-like, catalytic domain superfamily [G3DSA:1.10.443.10] (1-61)
  IPR052925 Phage Integrase-like Recombinase [PTHR34605] (2-59)

Sequence (75 aa):
EFVKRLREVVSSFGINSSFYSGHSLRIGAVSTAAKAGLPIYLIKILGRWSSEAYRRYISVSSSIISNAFLLMSKI

Nearest PDB structures (foldseek):
  2hof-assembly1_A-2  TM=7.177E-01  e=1.963E-01  Punavirus P1
  1pvr-assembly1_B-2  TM=7.492E-01  e=6.196E-01  Punavirus P1

Organism: NCBI:txid392032

Radius of gyration: 16.53 Å; Cα contacts (8 Å, |Δi|>4): 41; chains: 1; bounding box: 42×22×44 Å

Solvent-accessible surface area (backbone atoms only — not comparable to full-atom values): 4522 Å² total; per-residue (Å²): 110,70,56,57,53,51,28,54,55,40,40,74,72,75,41,76,33,86,74,57,41,68,64,49,51,53,46,51,50,48,35,49,42,45,74,72,66,51,54,69,70,55,52,36,59,77,63,68,49,92,64,74,74,67,57,82,49,52,83,80,53,71,66,58,54,52,50,52,49,60,57,59,76,71,110